Protein AF-A0A1R4HNH1-F1 (afdb_monomer)

Solvent-accessible surface area (backbone atoms only — not comparable to full-atom values): 7948 Å² total; per-residue (Å²): 116,66,64,50,39,28,50,35,49,39,46,35,37,73,75,45,16,52,73,57,39,84,71,42,51,78,46,56,45,72,58,49,26,49,52,48,34,53,47,50,57,49,47,45,58,50,44,20,50,48,48,36,52,50,37,55,67,35,97,70,41,48,57,54,68,70,56,24,40,50,46,39,60,55,32,51,47,43,47,44,60,31,34,62,41,47,78,47,77,38,65,69,60,35,52,54,43,43,52,52,19,46,55,51,20,54,50,46,47,53,53,45,50,65,73,60,37,82,50,94,76,88,55,70,65,59,50,51,41,50,50,53,55,49,50,54,51,52,52,53,50,51,54,51,50,55,56,51,71,76,90

Radius of gyration: 17.12 Å; Cα contacts (8 Å, |Δi|>4): 151; chains: 1; bounding box: 37×26×49 Å

InterPro domains:
  IPR006977 Yip1 domain [PF04893] (2-143)

Organism: NCBI:txid2742612

Sequence (151 aa):
MSLLPPLMLYYAGTHYGDTFMTGFAEREWRFITTILFLAELLTFFIMGWVIHAVVNGVDQLSISYKNAYLLATLAPLPLWISALALWVPSLFFNMIVVLAALGVSCSLIYQGLQALCTRNELDVATISATYTIMSAGILGWGVLLAVVWAY

Foldseek 3Di:
DLLQLLVLLLCLLCPCPCVLPNCSVVAPSVVLSVLSSVLLVVQLVVQLVLLQCLQVVPVQWHADSVLSSVLSVVLCVLQSVLSVQSVDSYPVSSVVSNVVSNVVSLVSLLVSRVVGTDGDDDDDSSVVSSVSSVVVVVVSVVVSVVVSVVD

Structure (mmCIF, N/CA/C/O backbone):
data_AF-A0A1R4HNH1-F1
#
_entry.id   AF-A0A1R4HNH1-F1
#
loop_
_atom_site.group_PDB
_atom_site.id
_atom_site.type_symbol
_atom_site.label_atom_id
_atom_site.label_alt_id
_atom_site.label_comp_id
_atom_site.label_asym_id
_atom_site.label_entity_id
_atom_site.label_seq_id
_atom_site.pdbx_PDB_ins_code
_atom_site.Cartn_x
_atom_site.Cartn_y
_atom_site.Cartn_z
_atom_site.occupancy
_atom_site.B_iso_or_equiv
_atom_site.auth_seq_id
_atom_site.auth_comp_id
_atom_site.auth_asym_id
_atom_site.auth_atom_id
_atom_site.pdbx_PDB_model_num
ATOM 1 N N . MET A 1 1 ? -9.540 4.155 -4.714 1.00 63.97 1 MET A N 1
ATOM 2 C CA . MET A 1 1 ? -8.172 4.627 -5.030 1.00 63.97 1 MET A CA 1
ATOM 3 C C . MET A 1 1 ? -7.168 3.478 -5.206 1.00 63.97 1 MET A C 1
ATOM 5 O O . MET A 1 1 ? -6.088 3.737 -5.707 1.00 63.97 1 MET A O 1
ATOM 9 N N . SER A 1 2 ? -7.532 2.220 -4.919 1.00 76.62 2 SER A N 1
ATOM 10 C CA . SER A 1 2 ? -6.656 1.038 -5.061 1.00 76.62 2 SER A CA 1
ATOM 11 C C . SER A 1 2 ? -6.147 0.729 -6.490 1.00 76.62 2 SER A C 1
ATOM 13 O O . SER A 1 2 ? -5.221 -0.042 -6.696 1.00 76.62 2 SER A O 1
ATOM 15 N N . LEU A 1 3 ? -6.701 1.355 -7.530 1.00 81.75 3 LEU A N 1
ATOM 16 C CA . LEU A 1 3 ? -6.150 1.200 -8.883 1.00 81.75 3 LEU A CA 1
ATOM 17 C C . LEU A 1 3 ? -4.858 2.014 -9.093 1.00 81.75 3 LEU A C 1
ATOM 19 O O . LEU A 1 3 ? -4.094 1.731 -10.011 1.00 81.75 3 LEU A O 1
ATOM 23 N N . LEU A 1 4 ? -4.621 3.044 -8.274 1.00 84.50 4 LEU A N 1
ATOM 24 C CA . LEU A 1 4 ? -3.551 4.013 -8.507 1.00 84.50 4 LEU A CA 1
ATOM 25 C C . LEU A 1 4 ? -2.153 3.373 -8.398 1.00 84.50 4 LEU A C 1
ATOM 27 O O . LEU A 1 4 ? -1.377 3.55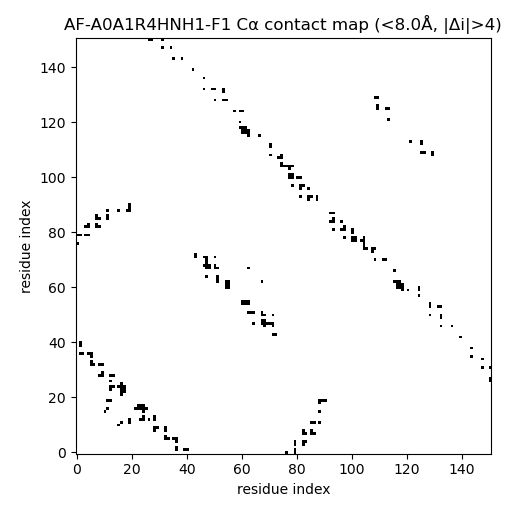0 -9.338 1.00 84.50 4 LEU A O 1
ATOM 31 N N . PRO A 1 5 ? -1.823 2.585 -7.356 1.00 83.19 5 PRO A N 1
ATOM 32 C CA . PRO A 1 5 ? -0.493 1.979 -7.251 1.00 83.19 5 PRO A CA 1
ATOM 33 C C . PRO A 1 5 ? -0.182 0.947 -8.343 1.00 83.19 5 PRO A C 1
ATOM 35 O O . PRO A 1 5 ? 0.884 1.064 -8.951 1.00 83.19 5 PRO A O 1
ATOM 38 N N . PRO A 1 6 ? -1.087 0.006 -8.690 1.00 85.06 6 PRO A N 1
ATOM 39 C CA . PRO A 1 6 ? -0.890 -0.887 -9.831 1.00 85.06 6 PRO A CA 1
ATOM 40 C C . PRO A 1 6 ? -0.637 -0.140 -11.141 1.00 85.06 6 PRO A C 1
ATOM 42 O O . PRO A 1 6 ? 0.220 -0.531 -11.928 1.00 85.06 6 PRO A O 1
ATOM 45 N N . LEU A 1 7 ? -1.360 0.957 -11.372 1.00 85.25 7 LEU A N 1
ATOM 46 C CA . LEU A 1 7 ? -1.268 1.715 -12.615 1.00 85.25 7 LEU A CA 1
ATOM 47 C C . LEU A 1 7 ? 0.032 2.526 -12.703 1.00 85.25 7 LEU A C 1
ATOM 49 O O . LEU A 1 7 ? 0.678 2.529 -13.749 1.00 85.25 7 LEU A O 1
ATOM 53 N N . MET A 1 8 ? 0.454 3.158 -11.603 1.00 85.44 8 MET A N 1
ATOM 54 C CA . MET A 1 8 ? 1.746 3.853 -11.531 1.00 85.44 8 MET A CA 1
ATOM 55 C C . MET A 1 8 ? 2.922 2.882 -11.661 1.00 85.44 8 MET A C 1
ATOM 57 O O . MET A 1 8 ? 3.907 3.199 -12.324 1.00 85.44 8 MET A O 1
ATOM 61 N N . LEU A 1 9 ? 2.811 1.681 -11.089 1.00 83.44 9 LEU A N 1
ATOM 62 C CA . LEU A 1 9 ? 3.840 0.654 -11.225 1.00 83.44 9 LEU A CA 1
ATOM 63 C C . LEU A 1 9 ? 3.913 0.105 -12.657 1.00 83.44 9 LEU A C 1
ATOM 65 O O . LEU A 1 9 ? 5.010 -0.053 -13.187 1.00 83.44 9 LEU A O 1
ATOM 69 N N . TYR A 1 10 ? 2.766 -0.114 -13.312 1.00 85.12 10 TYR A N 1
ATOM 70 C CA . TYR A 1 10 ? 2.716 -0.482 -14.731 1.00 85.12 10 TYR A CA 1
ATOM 71 C C . TYR A 1 10 ? 3.392 0.576 -15.612 1.00 85.12 10 TYR A C 1
ATOM 73 O O . TYR A 1 10 ? 4.183 0.251 -16.500 1.00 85.12 10 TYR A O 1
ATOM 81 N N . TYR A 1 11 ? 3.100 1.852 -15.346 1.00 84.44 11 TYR A N 1
ATOM 82 C CA . TYR A 1 11 ? 3.734 2.972 -16.031 1.00 84.44 11 TYR A CA 1
ATOM 83 C C . TYR A 1 11 ? 5.250 2.968 -15.803 1.00 84.44 11 TYR A C 1
ATOM 85 O O . TYR A 1 11 ? 6.003 2.963 -16.769 1.00 84.44 11 TYR A O 1
ATOM 93 N N . ALA A 1 12 ? 5.721 2.878 -14.558 1.00 82.62 12 ALA A N 1
ATOM 94 C CA . ALA A 1 12 ? 7.155 2.882 -14.275 1.00 82.62 12 ALA A CA 1
ATOM 95 C C . ALA A 1 12 ? 7.895 1.700 -14.930 1.00 82.62 12 ALA A C 1
ATOM 97 O O . ALA A 1 12 ? 8.964 1.885 -15.513 1.00 82.62 12 ALA A O 1
ATOM 98 N N . GLY A 1 13 ? 7.295 0.506 -14.896 1.00 78.31 13 GLY A N 1
ATOM 99 C CA . GLY A 1 13 ? 7.846 -0.702 -15.508 1.00 78.31 13 GLY A CA 1
ATOM 100 C C . GLY A 1 13 ? 7.969 -0.628 -17.031 1.00 78.31 13 GLY A C 1
ATOM 101 O O . GLY A 1 13 ? 8.979 -1.049 -17.587 1.00 78.31 13 GLY A O 1
ATOM 102 N N . THR A 1 14 ? 6.978 -0.042 -17.710 1.00 79.56 14 THR A N 1
ATOM 103 C CA . THR A 1 14 ? 6.958 0.059 -19.182 1.00 79.56 14 THR A CA 1
ATOM 104 C C . THR A 1 14 ? 7.702 1.277 -19.728 1.00 79.56 14 THR A C 1
ATOM 106 O O . THR A 1 14 ? 8.236 1.215 -20.833 1.00 79.56 14 THR A O 1
ATOM 109 N N . HIS A 1 15 ? 7.746 2.382 -18.978 1.00 80.44 15 HIS A N 1
ATOM 110 C CA . HIS A 1 15 ? 8.266 3.663 -19.461 1.00 80.44 15 HIS A CA 1
ATOM 111 C C . HIS A 1 15 ? 9.726 3.922 -19.070 1.00 80.44 15 HIS A C 1
ATOM 113 O O . HIS A 1 15 ? 10.449 4.562 -19.834 1.00 80.44 15 HIS A O 1
ATOM 119 N N . TYR A 1 16 ? 10.163 3.440 -17.900 1.00 77.75 16 TYR A N 1
ATOM 120 C CA . TYR A 1 16 ? 11.553 3.556 -17.445 1.00 77.75 16 TYR A CA 1
ATOM 121 C C . TYR A 1 16 ? 12.333 2.253 -17.655 1.00 77.75 16 TYR A C 1
ATOM 123 O O . TYR A 1 16 ? 13.514 2.306 -18.009 1.00 77.75 16 TYR A O 1
ATOM 131 N N . GLY A 1 17 ? 11.695 1.088 -17.491 1.00 75.19 17 GLY A N 1
ATOM 132 C CA . GLY A 1 17 ? 12.334 -0.212 -17.710 1.00 75.19 17 GLY A CA 1
ATOM 133 C C . GLY A 1 17 ? 13.675 -0.321 -16.973 1.00 75.19 17 GLY A C 1
ATOM 134 O O . GLY A 1 17 ? 13.760 -0.022 -15.781 1.00 75.19 17 GLY A O 1
ATOM 135 N N . ASP A 1 18 ? 14.744 -0.658 -17.697 1.00 75.50 18 ASP A N 1
ATOM 136 C CA . ASP A 1 18 ? 16.086 -0.843 -17.124 1.00 75.50 18 ASP A CA 1
ATOM 137 C C . ASP A 1 18 ? 16.740 0.430 -16.571 1.00 75.50 18 ASP A C 1
ATOM 139 O O . ASP A 1 18 ? 17.693 0.343 -15.796 1.00 75.50 18 ASP A O 1
ATOM 143 N N . THR A 1 19 ? 16.227 1.621 -16.907 1.00 75.25 19 THR A N 1
ATOM 144 C CA . THR A 1 19 ? 16.697 2.867 -16.272 1.00 75.25 19 THR A CA 1
ATOM 145 C C . THR A 1 19 ? 16.263 2.976 -14.811 1.00 75.25 19 THR A C 1
ATOM 147 O O . THR A 1 19 ? 16.868 3.730 -14.051 1.00 75.25 19 THR A O 1
ATOM 150 N N . PHE A 1 20 ? 15.246 2.209 -14.403 1.00 72.00 20 PHE A N 1
ATOM 151 C CA . PHE A 1 20 ? 14.763 2.157 -13.027 1.00 72.00 20 PHE A CA 1
ATOM 152 C C . PHE A 1 20 ? 15.556 1.143 -12.185 1.00 72.00 20 PHE A C 1
ATOM 154 O O . PHE A 1 20 ? 15.973 1.445 -11.067 1.00 72.00 20 PHE A O 1
ATOM 161 N N . MET A 1 21 ? 15.783 -0.056 -12.730 1.00 73.38 21 MET A N 1
ATOM 162 C CA . MET A 1 21 ? 16.626 -1.117 -12.170 1.00 73.38 21 MET A CA 1
ATOM 163 C C . MET A 1 21 ? 16.967 -2.109 -13.293 1.00 73.38 21 MET A C 1
ATOM 165 O O . MET A 1 21 ? 16.120 -2.391 -14.133 1.00 73.38 21 MET A O 1
ATOM 169 N N . THR A 1 22 ? 18.172 -2.676 -13.315 1.00 74.81 22 THR A N 1
ATOM 170 C CA . THR A 1 22 ? 18.530 -3.725 -14.286 1.00 74.81 22 THR A CA 1
ATOM 171 C C . THR A 1 22 ? 17.565 -4.918 -14.207 1.00 74.81 22 THR A C 1
ATOM 173 O O . THR A 1 22 ? 17.352 -5.456 -13.121 1.00 74.81 22 THR A O 1
ATOM 176 N N . GLY A 1 23 ? 17.001 -5.346 -15.343 1.00 72.81 23 GLY A N 1
ATOM 177 C CA . GLY A 1 23 ? 16.066 -6.479 -15.421 1.00 72.81 23 GLY A CA 1
ATOM 178 C C . GLY A 1 23 ? 14.621 -6.113 -15.065 1.00 72.81 23 GLY A C 1
ATOM 179 O O . GLY A 1 23 ? 13.755 -6.982 -14.973 1.00 72.81 23 GLY A O 1
ATOM 180 N N . PHE A 1 24 ? 14.337 -4.825 -14.856 1.00 74.38 24 PHE A N 1
ATOM 181 C CA . PHE A 1 24 ? 12.993 -4.335 -14.557 1.00 74.38 24 PHE A CA 1
ATOM 182 C C . PHE A 1 24 ? 12.121 -4.292 -15.819 1.00 74.38 24 PHE A C 1
ATOM 184 O O . PHE A 1 24 ? 10.912 -4.471 -15.721 1.00 74.38 24 PHE A O 1
ATOM 191 N N . ALA A 1 25 ? 12.711 -4.123 -17.009 1.00 73.62 25 ALA A N 1
ATOM 192 C CA . ALA A 1 25 ? 11.974 -4.146 -18.276 1.00 73.62 25 ALA A CA 1
ATOM 193 C C . ALA A 1 25 ? 11.469 -5.548 -18.672 1.00 73.62 25 ALA A C 1
ATOM 195 O O . ALA A 1 25 ? 10.469 -5.660 -19.376 1.00 73.62 25 ALA A O 1
ATOM 196 N N . GLU A 1 26 ? 12.140 -6.609 -18.215 1.00 74.81 26 GLU A N 1
ATOM 197 C CA . GLU A 1 26 ? 11.867 -8.001 -18.615 1.00 74.81 26 GLU A CA 1
ATOM 198 C C . GLU A 1 26 ? 10.721 -8.660 -17.823 1.00 74.81 26 GLU A C 1
ATOM 200 O O . GLU A 1 26 ? 10.280 -9.757 -18.158 1.00 74.81 26 GLU A O 1
ATOM 205 N N . ARG A 1 27 ? 10.220 -7.996 -16.773 1.00 77.12 27 ARG A N 1
ATOM 206 C CA . ARG A 1 27 ? 9.138 -8.497 -15.911 1.00 77.12 27 ARG A CA 1
ATOM 207 C C . ARG A 1 27 ? 7.779 -8.421 -16.613 1.00 77.12 27 ARG A C 1
ATOM 209 O O . ARG A 1 27 ? 7.457 -7.430 -17.273 1.00 77.12 27 ARG A O 1
ATOM 216 N N . GLU A 1 28 ? 6.908 -9.403 -16.374 1.00 82.50 28 GLU A N 1
ATOM 217 C CA . GLU A 1 28 ? 5.522 -9.372 -16.864 1.00 82.50 28 GLU A CA 1
ATOM 218 C C . GLU A 1 28 ? 4.642 -8.414 -16.036 1.00 82.50 28 GLU A C 1
ATOM 220 O O . GLU A 1 28 ? 3.770 -8.813 -15.256 1.00 82.50 28 GLU A O 1
ATOM 225 N N . TRP A 1 29 ? 4.838 -7.106 -16.234 1.00 81.44 29 TRP A N 1
ATOM 226 C CA . TRP A 1 29 ? 4.165 -6.035 -15.486 1.00 81.44 29 TRP A CA 1
ATOM 227 C C . TRP A 1 29 ? 2.645 -6.142 -15.469 1.00 81.44 29 TRP A C 1
ATOM 229 O O . TRP A 1 29 ? 2.008 -5.750 -14.493 1.00 81.44 29 TRP A O 1
ATOM 239 N N . ARG A 1 30 ? 2.040 -6.709 -16.514 1.00 81.94 30 ARG A N 1
ATOM 240 C CA . ARG A 1 30 ? 0.595 -6.942 -16.575 1.00 81.94 30 ARG A CA 1
ATOM 241 C C . ARG A 1 30 ? 0.121 -7.951 -15.521 1.00 81.94 30 ARG A C 1
ATOM 243 O O . ARG A 1 30 ? -0.916 -7.717 -14.902 1.00 81.94 30 ARG A O 1
ATOM 250 N N . PHE A 1 31 ? 0.866 -9.030 -15.277 1.00 83.38 31 PHE A N 1
ATOM 251 C CA . PHE A 1 31 ? 0.538 -9.991 -14.218 1.00 83.38 31 PHE A CA 1
ATOM 252 C C . PHE A 1 31 ? 0.804 -9.403 -12.835 1.00 83.38 31 PHE A C 1
ATOM 254 O O . PH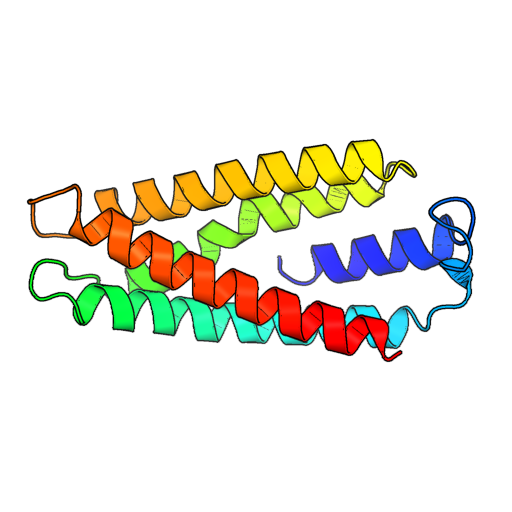E A 1 31 ? -0.080 -9.443 -11.981 1.00 83.38 31 PHE A O 1
ATOM 261 N N . ILE A 1 32 ? 1.966 -8.776 -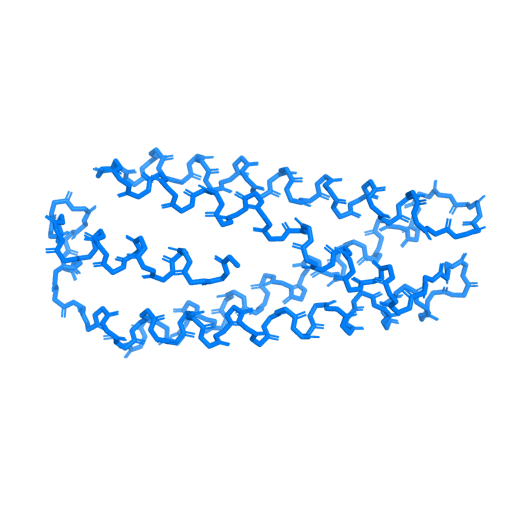12.642 1.00 83.75 32 ILE A N 1
ATOM 262 C CA . ILE A 1 32 ? 2.365 -8.171 -11.362 1.00 83.75 32 ILE A CA 1
ATOM 263 C C . ILE A 1 32 ? 1.336 -7.134 -10.897 1.00 83.75 32 ILE A C 1
ATOM 265 O O . ILE A 1 32 ? 0.875 -7.163 -9.758 1.00 83.75 32 ILE A O 1
ATOM 269 N N . THR A 1 33 ? 0.928 -6.235 -11.790 1.00 86.31 33 THR A N 1
ATOM 270 C CA . THR A 1 33 ? -0.010 -5.148 -11.465 1.00 86.31 33 THR A CA 1
ATOM 271 C C . THR A 1 33 ? -1.432 -5.661 -11.255 1.00 86.31 33 THR A C 1
ATOM 273 O O . THR A 1 33 ? -2.136 -5.165 -10.378 1.00 86.31 33 THR A O 1
ATOM 276 N N . THR A 1 34 ? -1.834 -6.718 -11.966 1.00 85.69 34 THR A N 1
ATOM 277 C CA . THR A 1 34 ? -3.107 -7.407 -11.711 1.00 85.69 34 THR A CA 1
ATOM 278 C C . THR A 1 34 ? -3.112 -8.053 -10.324 1.00 85.69 34 THR A C 1
ATOM 280 O O . THR A 1 34 ? -4.053 -7.848 -9.562 1.00 85.69 34 THR A O 1
ATOM 283 N N . ILE A 1 35 ? -2.050 -8.779 -9.957 1.00 86.31 35 ILE A N 1
ATOM 284 C CA . ILE A 1 35 ? -1.915 -9.399 -8.630 1.00 86.31 35 ILE A CA 1
ATOM 285 C C . ILE A 1 35 ? -1.931 -8.331 -7.536 1.00 86.31 35 ILE A C 1
ATOM 287 O O . ILE A 1 35 ? -2.667 -8.480 -6.564 1.00 86.31 35 ILE A O 1
ATOM 291 N N . LEU A 1 36 ? -1.187 -7.234 -7.709 1.00 84.69 36 LEU A N 1
ATOM 292 C CA . LEU A 1 36 ? -1.194 -6.107 -6.774 1.00 84.69 36 LEU A CA 1
ATOM 293 C C . LEU A 1 36 ? -2.586 -5.501 -6.615 1.00 84.69 36 LEU A C 1
ATOM 295 O O . LEU A 1 36 ? -3.017 -5.274 -5.491 1.00 84.69 36 LEU A O 1
ATOM 299 N N . PHE A 1 37 ? -3.319 -5.294 -7.708 1.00 86.88 37 PHE A N 1
ATOM 300 C CA . PHE A 1 37 ? -4.682 -4.775 -7.640 1.00 86.88 37 PHE A CA 1
ATOM 301 C C . PHE A 1 37 ? -5.622 -5.710 -6.866 1.00 86.88 37 PHE A C 1
ATOM 303 O O . PHE A 1 37 ? -6.340 -5.262 -5.971 1.00 86.88 37 PHE A O 1
ATOM 310 N N . LEU A 1 38 ? -5.604 -7.015 -7.166 1.00 88.06 38 LEU A N 1
ATOM 311 C CA . LEU A 1 38 ? -6.409 -7.990 -6.422 1.00 88.06 38 LEU A CA 1
ATOM 312 C C . LEU A 1 38 ? -6.007 -8.044 -4.947 1.00 88.06 38 LEU A C 1
ATOM 314 O O . LEU A 1 38 ? -6.874 -8.130 -4.077 1.00 88.06 38 LEU A O 1
ATOM 318 N N . ALA A 1 39 ? -4.708 -7.990 -4.666 1.00 85.31 39 ALA A N 1
ATOM 319 C CA . ALA A 1 39 ? -4.197 -8.011 -3.312 1.00 85.31 39 ALA A CA 1
ATOM 320 C C . ALA A 1 39 ? -4.633 -6.768 -2.533 1.00 85.31 39 ALA A C 1
ATOM 322 O O . ALA A 1 39 ? -5.109 -6.914 -1.417 1.00 85.31 39 ALA A O 1
ATOM 323 N N . GLU A 1 40 ? -4.583 -5.569 -3.116 1.00 84.12 40 GLU A N 1
ATOM 324 C CA . GLU A 1 40 ? -5.065 -4.361 -2.444 1.00 84.12 40 GLU A CA 1
ATOM 325 C C . GLU A 1 40 ? -6.569 -4.404 -2.136 1.00 84.12 40 GLU A C 1
ATOM 327 O O . GLU A 1 40 ? -6.987 -4.001 -1.045 1.00 84.12 40 GLU A O 1
ATOM 332 N N . LEU A 1 41 ? -7.383 -4.936 -3.057 1.00 86.06 41 LEU A N 1
ATOM 333 C CA . LEU A 1 41 ? -8.807 -5.167 -2.802 1.00 86.06 41 LEU A CA 1
ATOM 334 C C . LEU A 1 41 ? -9.001 -6.140 -1.637 1.00 86.06 41 LEU A C 1
ATOM 336 O O . LEU A 1 41 ? -9.777 -5.866 -0.722 1.00 86.06 41 LEU A O 1
ATOM 340 N N . LEU A 1 42 ? -8.277 -7.260 -1.647 1.00 86.25 42 LEU A N 1
ATOM 341 C CA . LEU A 1 42 ? -8.362 -8.273 -0.603 1.00 86.25 42 LEU A CA 1
ATOM 342 C C . LEU A 1 42 ? -7.903 -7.720 0.755 1.00 86.25 42 LEU A C 1
ATOM 344 O O . LEU A 1 42 ? -8.586 -7.910 1.761 1.00 86.25 42 LEU A O 1
ATOM 348 N N . THR A 1 43 ? -6.791 -6.983 0.785 1.00 81.75 43 THR A N 1
ATOM 349 C CA . THR A 1 43 ? -6.250 -6.342 1.987 1.00 81.75 43 THR A CA 1
ATOM 350 C C . THR A 1 43 ? -7.252 -5.368 2.585 1.00 81.75 43 THR A C 1
ATOM 352 O O . THR A 1 43 ? -7.403 -5.356 3.800 1.00 81.75 43 THR A O 1
ATOM 355 N N . PHE A 1 44 ? -7.996 -4.606 1.781 1.00 83.38 44 PHE A N 1
ATOM 356 C CA . PHE A 1 44 ? -9.043 -3.731 2.308 1.00 83.38 44 PHE A CA 1
ATOM 357 C C . PHE A 1 44 ? -10.106 -4.504 3.113 1.00 83.38 44 PHE A C 1
ATOM 359 O O . PHE A 1 44 ? -10.427 -4.125 4.243 1.00 83.38 44 PHE A O 1
ATOM 366 N N . PHE A 1 45 ? -10.615 -5.615 2.568 1.00 81.62 45 PHE A N 1
ATOM 367 C CA . PHE A 1 45 ? -11.607 -6.445 3.259 1.00 81.62 45 PHE A CA 1
ATOM 368 C C . PHE A 1 45 ? -11.036 -7.099 4.517 1.00 81.62 45 PHE A C 1
ATOM 370 O O . PHE A 1 45 ? -11.676 -7.062 5.570 1.00 81.62 45 PHE A O 1
ATOM 377 N N . ILE A 1 46 ? -9.826 -7.658 4.415 1.00 82.62 46 ILE A N 1
ATOM 378 C CA . ILE A 1 46 ? -9.149 -8.313 5.536 1.00 82.62 46 ILE A CA 1
ATOM 379 C C . ILE A 1 46 ? -8.867 -7.299 6.644 1.00 82.62 46 ILE A C 1
ATOM 381 O O . ILE A 1 46 ? -9.180 -7.570 7.795 1.00 82.62 46 ILE A O 1
ATOM 385 N N . MET A 1 47 ? -8.340 -6.116 6.325 1.00 82.19 47 MET A N 1
ATOM 386 C CA . MET A 1 47 ? -7.964 -5.112 7.325 1.00 82.19 47 MET A CA 1
ATOM 387 C C . MET A 1 47 ? -9.174 -4.549 8.068 1.00 82.19 47 MET A C 1
ATOM 389 O O . MET A 1 47 ? -9.105 -4.395 9.283 1.00 82.19 47 MET A O 1
ATOM 393 N N . GLY A 1 48 ? -10.300 -4.302 7.389 1.00 81.81 48 GLY A N 1
ATOM 394 C CA . GLY A 1 48 ? -11.539 -3.892 8.063 1.00 81.81 48 GLY A CA 1
ATOM 395 C C . GLY A 1 48 ? -12.014 -4.929 9.085 1.00 81.81 48 GLY A C 1
ATOM 396 O O . GLY A 1 48 ? -12.383 -4.576 10.209 1.00 81.81 48 GLY A O 1
ATOM 397 N N . TRP A 1 49 ? -11.932 -6.213 8.725 1.00 82.19 49 TRP A N 1
ATOM 398 C CA . TRP A 1 49 ? -12.260 -7.314 9.627 1.00 82.19 49 TRP A CA 1
ATOM 399 C C . TRP A 1 49 ? -11.243 -7.471 10.764 1.00 82.19 49 TRP A C 1
ATOM 401 O O . TRP A 1 49 ? -11.648 -7.563 11.920 1.00 82.19 49 TRP A O 1
ATOM 411 N N . VAL A 1 50 ? -9.939 -7.438 10.468 1.00 80.44 50 VAL A N 1
ATOM 412 C CA . VAL A 1 50 ? -8.857 -7.548 11.461 1.00 80.44 50 VAL A CA 1
ATOM 413 C C . VAL A 1 50 ? -8.945 -6.415 12.478 1.00 80.44 50 VAL A C 1
ATOM 415 O O . VAL A 1 50 ? -8.893 -6.688 13.670 1.00 80.44 50 VAL A O 1
ATOM 418 N N . ILE A 1 51 ? -9.148 -5.164 12.049 1.00 80.56 51 ILE A N 1
ATOM 419 C CA . ILE A 1 51 ? -9.309 -4.024 12.966 1.00 80.56 51 ILE A CA 1
ATOM 420 C C . ILE A 1 51 ? -10.495 -4.265 13.901 1.00 80.56 51 ILE A C 1
ATOM 422 O O . ILE A 1 51 ? -10.361 -4.124 15.112 1.00 80.56 51 ILE A O 1
ATOM 426 N N . HIS A 1 52 ? -11.646 -4.672 13.365 1.00 82.31 52 HIS A N 1
ATOM 427 C CA . HIS A 1 52 ? -12.820 -4.948 14.188 1.00 82.31 52 HIS A CA 1
ATOM 428 C C . HIS A 1 52 ? -12.590 -6.114 15.165 1.00 82.31 52 HIS A C 1
ATOM 430 O O . HIS A 1 52 ? -12.954 -6.013 16.335 1.00 82.31 52 HIS A O 1
ATOM 436 N N . ALA A 1 53 ? -11.994 -7.214 14.696 1.00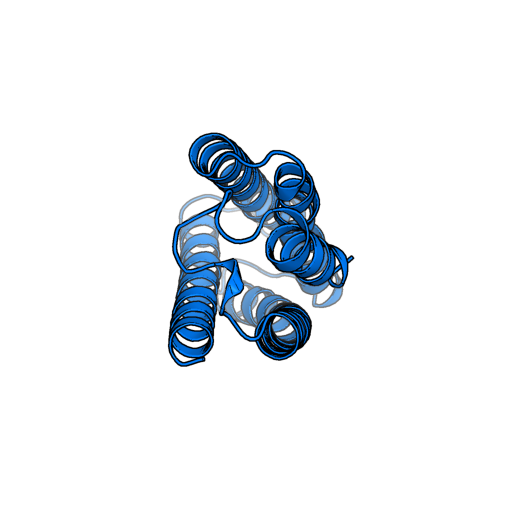 79.00 53 ALA A N 1
ATOM 437 C CA . ALA A 1 53 ? -11.741 -8.416 15.486 1.00 79.00 53 ALA A CA 1
ATOM 438 C C . ALA A 1 53 ? -10.698 -8.182 16.587 1.00 79.00 53 ALA A C 1
ATOM 440 O O . ALA A 1 53 ? -10.899 -8.612 17.717 1.00 79.00 53 ALA A O 1
ATOM 441 N N . VAL A 1 54 ? -9.612 -7.471 16.276 1.00 77.12 54 VAL A N 1
ATOM 442 C CA . VAL A 1 54 ? -8.555 -7.140 17.238 1.00 77.12 54 VAL A CA 1
ATOM 443 C C . VAL A 1 54 ? -9.079 -6.162 18.282 1.00 77.12 54 VAL A C 1
ATOM 445 O O . VAL A 1 54 ? -8.873 -6.384 19.468 1.00 77.12 54 VAL A O 1
ATOM 448 N N . VAL A 1 55 ? -9.795 -5.111 17.874 1.00 73.50 55 VAL A N 1
ATOM 449 C CA . VAL A 1 55 ? -10.272 -4.088 18.814 1.00 73.50 55 VAL A CA 1
ATOM 450 C C . VAL A 1 55 ? -11.376 -4.625 19.725 1.00 73.50 55 VAL A C 1
ATOM 452 O O . VAL A 1 55 ? -11.295 -4.421 20.927 1.00 73.50 55 VAL A O 1
ATOM 455 N N . ASN A 1 56 ? -12.367 -5.353 19.195 1.00 74.94 56 ASN A N 1
ATOM 456 C CA . ASN A 1 56 ? -13.441 -5.930 20.020 1.00 74.94 56 ASN A CA 1
ATOM 457 C C . ASN A 1 56 ? -13.046 -7.237 20.728 1.00 74.94 56 ASN A C 1
ATOM 459 O O . ASN A 1 56 ? -13.797 -7.720 21.570 1.00 74.94 56 ASN A O 1
ATOM 463 N N . GLY A 1 57 ? -11.899 -7.828 20.385 1.00 68.06 57 GLY A N 1
ATOM 464 C CA . GLY A 1 57 ? -11.301 -8.936 21.133 1.00 68.06 57 GLY A CA 1
ATOM 465 C C . GLY A 1 57 ? -10.546 -8.479 22.385 1.00 68.06 57 GLY A C 1
ATOM 466 O O . GLY A 1 57 ? -10.187 -9.309 23.216 1.00 68.06 57 GLY A O 1
ATOM 467 N N . VAL A 1 58 ? -10.307 -7.173 22.533 1.00 68.69 58 VAL A N 1
ATOM 468 C CA . VAL A 1 58 ? -9.723 -6.576 23.732 1.00 68.69 58 VAL A CA 1
ATOM 469 C C . VAL A 1 58 ? -10.864 -6.039 24.591 1.00 68.69 58 VAL A C 1
ATOM 471 O O . VAL A 1 58 ? -11.472 -5.038 24.235 1.00 68.69 58 VAL A O 1
ATOM 474 N N . ASP A 1 59 ? -11.128 -6.660 25.746 1.00 60.12 59 ASP A N 1
ATOM 475 C CA . ASP A 1 59 ? -12.263 -6.343 26.645 1.00 60.12 59 ASP A CA 1
ATOM 476 C C . ASP A 1 59 ? -12.397 -4.853 27.042 1.00 60.12 59 ASP A C 1
ATOM 478 O O . ASP A 1 59 ? -13.438 -4.409 27.533 1.00 60.12 59 ASP A O 1
ATOM 482 N N . GLN A 1 60 ? -11.335 -4.065 26.855 1.00 61.84 60 GLN A N 1
ATOM 483 C CA . GLN A 1 60 ? -11.259 -2.649 27.213 1.00 61.84 60 GLN A CA 1
ATOM 484 C C . GLN A 1 60 ? -11.599 -1.694 26.060 1.00 61.84 60 GLN A C 1
ATOM 486 O O . GLN A 1 60 ? -11.905 -0.530 26.325 1.00 61.84 60 GLN A O 1
ATOM 491 N N . LEU A 1 61 ? -11.569 -2.149 24.802 1.00 65.75 61 LEU A N 1
ATOM 492 C CA . LEU A 1 61 ? -11.860 -1.322 23.633 1.00 65.75 61 LEU A CA 1
ATOM 493 C C . LEU A 1 61 ? -13.107 -1.837 22.911 1.00 65.75 61 LEU A C 1
ATOM 495 O O . LEU A 1 61 ? -13.366 -3.031 22.821 1.00 65.75 61 LEU A O 1
ATOM 499 N N . SER A 1 62 ? -13.886 -0.911 22.359 1.00 72.62 62 SER A N 1
ATOM 500 C CA . SER A 1 62 ? -14.955 -1.265 21.436 1.00 72.62 62 SER A CA 1
ATOM 501 C C . SER A 1 62 ? -15.015 -0.283 20.279 1.00 72.62 62 SER A C 1
ATOM 503 O O . SER A 1 62 ? -14.903 0.935 20.455 1.00 72.62 62 SER A O 1
ATOM 505 N N . ILE A 1 63 ? -15.177 -0.832 19.076 1.00 77.38 63 ILE A N 1
ATOM 506 C CA . ILE A 1 63 ? -15.308 -0.068 17.838 1.00 77.38 63 ILE A CA 1
ATOM 507 C C . ILE A 1 63 ? -16.477 -0.611 17.022 1.00 77.38 63 ILE A C 1
ATOM 509 O O . ILE A 1 63 ? -16.660 -1.819 16.869 1.00 77.38 63 ILE A O 1
ATOM 513 N N . SER A 1 64 ? -17.281 0.296 16.471 1.00 81.94 64 SER A N 1
ATOM 514 C CA . SER A 1 64 ? -18.338 -0.072 15.529 1.00 81.94 64 SER A CA 1
ATOM 515 C C . SER A 1 64 ? -17.733 -0.589 14.219 1.00 81.94 64 SER A C 1
ATOM 517 O O . SER A 1 64 ? -16.754 -0.022 13.731 1.00 81.94 64 SER A O 1
ATOM 519 N N . TYR A 1 65 ? -18.358 -1.588 13.586 1.00 80.06 65 TYR A N 1
ATOM 520 C CA . TYR A 1 65 ? -17.994 -2.066 12.242 1.00 80.06 65 TYR A CA 1
ATOM 521 C C . TYR A 1 65 ? -17.805 -0.923 11.237 1.00 80.06 65 TYR A C 1
ATOM 523 O O . TYR A 1 65 ? -16.830 -0.911 10.488 1.00 80.06 65 TYR A O 1
ATOM 531 N N . LYS A 1 66 ? -18.691 0.082 11.257 1.00 84.38 66 LYS A N 1
ATOM 532 C CA . LYS A 1 66 ? -18.590 1.240 10.357 1.00 84.38 66 LYS A CA 1
ATOM 533 C C . LYS A 1 66 ? -17.283 2.010 10.571 1.00 84.38 66 LYS A C 1
ATOM 535 O O . LYS A 1 66 ? -16.637 2.393 9.604 1.00 84.38 66 LYS A O 1
ATOM 540 N N . ASN A 1 67 ? -16.877 2.193 11.824 1.00 82.50 67 ASN A N 1
ATOM 541 C CA . ASN A 1 67 ? -15.666 2.926 12.189 1.00 82.50 67 ASN A CA 1
ATOM 542 C C . ASN A 1 67 ? -14.396 2.115 11.890 1.00 82.50 67 ASN A C 1
ATOM 544 O O . ASN A 1 67 ? -13.416 2.686 11.421 1.00 82.50 67 ASN A O 1
ATOM 548 N N . ALA A 1 68 ? -14.430 0.792 12.079 1.00 82.69 68 ALA A N 1
ATOM 549 C CA . ALA A 1 68 ? -13.328 -0.097 11.705 1.00 82.69 68 ALA A CA 1
ATOM 550 C C . ALA A 1 68 ? -13.060 -0.068 10.191 1.00 82.69 68 ALA A C 1
ATOM 552 O O . ALA A 1 68 ? -11.916 0.082 9.762 1.00 82.69 68 ALA A O 1
ATOM 553 N N . TYR A 1 69 ? -14.117 -0.122 9.374 1.00 83.12 69 TYR A N 1
ATOM 554 C CA . TYR A 1 69 ? -13.988 0.005 7.922 1.00 83.12 69 TYR A CA 1
ATOM 555 C C . TYR A 1 69 ? -13.601 1.422 7.485 1.00 83.12 69 TYR A C 1
ATOM 557 O O . TYR A 1 69 ? -12.819 1.559 6.549 1.00 83.12 69 TYR A O 1
ATOM 565 N N . LEU A 1 70 ? -14.068 2.474 8.169 1.00 85.62 70 LEU A N 1
ATOM 566 C CA . LEU A 1 70 ? -13.576 3.834 7.920 1.00 85.62 70 LEU A CA 1
ATOM 567 C C . LEU A 1 70 ? -12.067 3.926 8.163 1.00 85.62 70 LEU A C 1
ATOM 569 O O . LEU A 1 70 ? -11.340 4.434 7.311 1.00 85.62 70 LEU A O 1
ATOM 573 N N . LEU A 1 71 ? -11.567 3.367 9.263 1.00 84.25 71 LEU A N 1
ATOM 574 C CA . LEU A 1 71 ? -10.134 3.355 9.532 1.00 84.25 71 LEU A CA 1
ATOM 575 C C . LEU A 1 71 ? -9.356 2.555 8.476 1.00 84.25 71 LEU A C 1
ATOM 577 O O . LEU A 1 71 ? -8.343 3.036 7.971 1.00 84.25 71 LEU A O 1
ATOM 581 N N . ALA A 1 72 ? -9.877 1.393 8.071 1.00 84.94 72 ALA A N 1
ATOM 582 C CA . ALA A 1 72 ? -9.317 0.592 6.983 1.00 84.94 72 ALA A CA 1
ATOM 583 C C . ALA A 1 72 ? -9.315 1.328 5.631 1.00 84.94 72 ALA A C 1
ATOM 585 O O . ALA A 1 72 ? -8.431 1.083 4.816 1.00 84.94 72 ALA A O 1
ATOM 586 N N . THR A 1 73 ? -10.271 2.236 5.377 1.00 84.75 73 THR A N 1
ATOM 587 C CA . THR A 1 73 ? -10.257 3.076 4.164 1.00 84.75 73 THR A CA 1
ATOM 588 C C . THR A 1 73 ? -9.229 4.202 4.226 1.00 84.75 73 THR A C 1
ATOM 590 O O . THR A 1 73 ? -8.655 4.543 3.195 1.00 84.75 73 THR A O 1
ATOM 593 N N . LEU A 1 74 ? -9.000 4.788 5.406 1.00 84.56 74 LEU A N 1
ATOM 594 C CA . LEU A 1 74 ? -8.120 5.948 5.579 1.00 84.56 74 LEU A CA 1
ATOM 595 C C . LEU A 1 74 ? -6.644 5.555 5.676 1.00 84.56 74 LEU A C 1
ATOM 597 O O . LEU A 1 74 ? -5.789 6.246 5.128 1.00 84.56 74 LEU A O 1
ATOM 601 N N . ALA A 1 75 ? -6.353 4.434 6.337 1.00 84.19 75 ALA A N 1
ATOM 602 C CA . ALA A 1 75 ? -5.000 3.933 6.543 1.00 84.19 75 ALA A CA 1
ATOM 603 C C . ALA A 1 75 ? -4.164 3.811 5.250 1.00 84.19 75 ALA A C 1
ATOM 605 O O . ALA A 1 75 ? -3.031 4.289 5.250 1.00 84.19 75 ALA A O 1
ATOM 606 N N . PRO A 1 76 ? -4.660 3.240 4.135 1.00 82.88 76 PRO A N 1
ATOM 607 C CA . PRO A 1 76 ? -3.869 3.097 2.913 1.00 82.88 76 PRO A CA 1
ATOM 608 C C . PRO A 1 76 ? -3.779 4.377 2.066 1.00 82.88 76 PRO A C 1
ATOM 610 O O . PRO A 1 76 ? -2.979 4.409 1.134 1.00 82.88 76 PRO A O 1
ATOM 613 N N . LEU A 1 77 ? -4.532 5.448 2.364 1.00 86.44 77 LEU A N 1
ATOM 614 C CA . LEU A 1 77 ? -4.520 6.674 1.546 1.00 86.44 77 LEU A CA 1
ATOM 615 C C . LEU A 1 77 ? -3.120 7.295 1.385 1.00 86.44 77 LEU A C 1
ATOM 617 O O . LEU A 1 77 ? -2.757 7.595 0.246 1.00 86.44 77 LEU A O 1
ATOM 621 N N . PRO A 1 78 ? -2.306 7.473 2.450 1.00 85.62 78 PRO A N 1
ATOM 622 C CA . PRO A 1 78 ? -0.961 8.024 2.299 1.00 85.62 78 PRO A CA 1
ATOM 623 C C . PRO A 1 78 ? -0.072 7.143 1.416 1.00 85.62 78 PRO A C 1
ATOM 625 O O . PRO A 1 78 ? 0.687 7.654 0.596 1.00 85.62 78 PRO A O 1
ATOM 628 N N . LEU A 1 79 ? -0.203 5.817 1.542 1.00 85.38 79 LEU A N 1
ATOM 629 C CA . LEU A 1 79 ? 0.547 4.845 0.746 1.00 85.38 79 LEU A CA 1
ATOM 630 C C . LEU A 1 79 ? 0.126 4.884 -0.725 1.00 85.38 79 LEU A C 1
ATOM 632 O O . LEU A 1 79 ? 0.981 4.881 -1.605 1.00 85.38 79 LEU A O 1
ATOM 636 N N . TRP A 1 80 ? -1.167 5.008 -1.017 1.00 87.88 80 TRP A N 1
ATOM 637 C CA . TRP A 1 80 ? -1.629 5.187 -2.391 1.00 87.88 80 TRP A CA 1
ATOM 638 C C . TRP A 1 80 ? -1.097 6.480 -3.006 1.00 87.88 80 TRP A C 1
ATOM 640 O O . TRP A 1 80 ? -0.630 6.466 -4.138 1.00 87.88 80 TRP A O 1
ATOM 650 N N . ILE A 1 81 ? -1.087 7.584 -2.255 1.00 87.25 81 ILE A N 1
ATOM 651 C CA . ILE A 1 81 ? -0.511 8.853 -2.725 1.00 87.25 81 ILE A CA 1
ATOM 652 C C . ILE A 1 81 ? 0.995 8.707 -2.988 1.00 87.25 81 ILE A C 1
ATOM 654 O O . ILE A 1 81 ? 1.500 9.268 -3.958 1.00 87.25 81 ILE A O 1
ATOM 658 N N . SER A 1 82 ? 1.707 7.910 -2.184 1.00 86.62 82 SER A N 1
ATOM 659 C CA . SER A 1 82 ? 3.142 7.660 -2.368 1.00 86.62 82 SER A CA 1
ATOM 660 C C . SER A 1 82 ? 3.481 7.022 -3.717 1.00 86.62 82 SER A C 1
ATOM 662 O O . SER A 1 82 ? 4.561 7.273 -4.243 1.00 86.62 82 SER A O 1
ATOM 664 N N . ALA A 1 83 ? 2.550 6.286 -4.335 1.00 85.19 83 ALA A N 1
ATOM 665 C CA . ALA A 1 83 ? 2.766 5.693 -5.651 1.00 85.19 83 ALA A CA 1
ATOM 666 C C . ALA A 1 83 ? 2.951 6.743 -6.764 1.00 85.19 83 ALA A C 1
ATOM 668 O O . ALA A 1 83 ? 3.518 6.423 -7.802 1.00 85.19 83 ALA A O 1
ATOM 669 N N . LEU A 1 84 ? 2.560 8.008 -6.551 1.00 86.75 84 LEU A N 1
ATOM 670 C CA . LEU A 1 84 ? 2.886 9.106 -7.473 1.00 86.75 84 LEU A CA 1
ATOM 671 C C . LEU A 1 84 ? 4.396 9.393 -7.542 1.00 86.75 84 LEU A C 1
ATOM 673 O O . LEU A 1 84 ? 4.865 9.951 -8.532 1.00 86.75 84 LEU A O 1
ATOM 677 N N . ALA A 1 85 ? 5.174 8.993 -6.530 1.00 86.94 85 ALA A N 1
ATOM 678 C CA . ALA A 1 85 ? 6.630 9.132 -6.541 1.00 86.94 85 ALA A CA 1
ATOM 679 C C . ALA A 1 85 ? 7.304 8.292 -7.637 1.00 86.94 85 ALA A C 1
ATOM 681 O O . ALA A 1 85 ? 8.408 8.639 -8.061 1.00 86.94 85 ALA A O 1
ATOM 682 N N . LEU A 1 86 ? 6.621 7.256 -8.151 1.00 82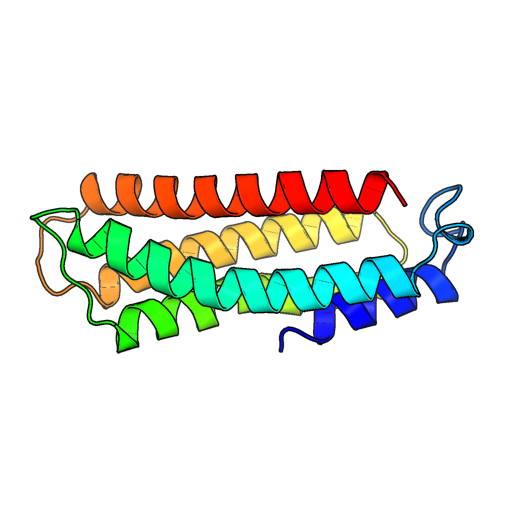.19 86 LEU A N 1
ATOM 683 C CA . LEU A 1 86 ? 7.095 6.415 -9.258 1.00 82.19 86 LEU A CA 1
ATOM 684 C C . LEU A 1 86 ? 7.242 7.190 -10.573 1.00 82.19 86 LEU A C 1
ATOM 686 O O . LEU A 1 86 ? 7.879 6.700 -11.502 1.00 82.19 86 LEU A O 1
ATOM 690 N N . TRP A 1 87 ? 6.712 8.415 -10.649 1.00 83.38 87 TRP A N 1
ATOM 691 C CA . TRP A 1 87 ? 7.005 9.342 -11.742 1.00 83.38 87 TRP A CA 1
ATOM 692 C C . TRP A 1 87 ? 8.492 9.730 -11.784 1.00 83.38 87 TRP A C 1
ATOM 694 O O . TRP A 1 87 ? 9.032 10.066 -12.832 1.00 83.38 87 TRP A O 1
ATOM 704 N N . VAL A 1 88 ? 9.191 9.692 -10.650 1.00 83.31 88 VAL A N 1
ATOM 705 C CA . VAL A 1 88 ? 10.627 9.969 -10.597 1.00 83.31 88 VAL A CA 1
ATOM 706 C C . VAL A 1 88 ? 11.385 8.639 -10.694 1.00 83.31 88 VAL A C 1
ATOM 708 O O . VAL A 1 88 ? 11.224 7.802 -9.802 1.00 83.31 88 VAL A O 1
ATOM 711 N N . PRO A 1 89 ? 12.253 8.430 -11.706 1.00 82.44 89 PRO A N 1
ATOM 712 C CA . PRO A 1 89 ? 13.037 7.204 -11.872 1.00 82.44 89 PRO A CA 1
ATOM 713 C C . PRO A 1 89 ? 14.227 7.141 -10.900 1.00 82.44 89 PRO A C 1
ATOM 715 O O . PRO A 1 89 ? 15.385 7.078 -11.295 1.00 82.44 89 PRO A O 1
ATOM 718 N N . SER A 1 90 ? 13.949 7.219 -9.598 1.00 82.75 90 SER A N 1
ATOM 719 C CA . SER A 1 90 ? 14.946 7.129 -8.530 1.00 82.75 90 SER A CA 1
ATOM 720 C C . SER A 1 90 ? 14.437 6.228 -7.414 1.00 82.75 90 SER A C 1
ATOM 722 O O . SER A 1 90 ? 13.507 6.583 -6.685 1.00 82.75 90 SER A O 1
ATOM 724 N N . LEU A 1 91 ? 15.072 5.063 -7.259 1.00 80.81 91 LEU A N 1
ATOM 725 C CA . LEU A 1 91 ? 14.746 4.094 -6.209 1.00 80.81 91 LEU A CA 1
ATOM 726 C C . LEU A 1 91 ? 14.873 4.705 -4.811 1.00 80.81 91 LEU A C 1
ATOM 728 O O . LEU A 1 91 ? 14.004 4.503 -3.968 1.00 80.81 91 LEU A O 1
ATOM 732 N N . PHE A 1 92 ? 15.922 5.497 -4.578 1.00 83.56 92 PHE A N 1
ATOM 733 C CA . PHE A 1 92 ? 16.164 6.131 -3.283 1.00 83.56 92 PHE A CA 1
ATOM 734 C C . PHE A 1 92 ? 15.078 7.156 -2.934 1.00 83.56 92 PHE A C 1
ATOM 736 O O . PHE A 1 92 ? 14.573 7.171 -1.813 1.00 83.56 92 PHE A O 1
ATOM 743 N N . PHE A 1 93 ? 14.666 7.973 -3.909 1.00 86.31 93 PHE A N 1
ATOM 744 C CA . PHE A 1 93 ? 13.564 8.916 -3.723 1.00 86.31 93 PHE A CA 1
ATOM 745 C C . PHE A 1 93 ? 12.250 8.186 -3.419 1.00 86.31 93 PHE A C 1
ATOM 747 O O . PHE A 1 93 ? 11.589 8.499 -2.431 1.00 86.31 93 PHE A O 1
ATOM 754 N N . ASN A 1 94 ? 11.910 7.163 -4.212 1.00 85.75 94 ASN A N 1
ATOM 755 C CA . ASN A 1 94 ? 10.710 6.350 -4.001 1.00 85.75 94 ASN A CA 1
ATOM 756 C C . ASN A 1 94 ? 10.703 5.684 -2.618 1.00 85.75 94 ASN A C 1
ATOM 758 O O . ASN A 1 94 ? 9.694 5.729 -1.919 1.00 85.75 94 ASN A O 1
ATOM 762 N N . MET A 1 95 ? 11.839 5.132 -2.186 1.00 85.38 95 MET A N 1
ATOM 763 C CA . MET A 1 95 ? 11.986 4.509 -0.871 1.00 85.38 95 MET A CA 1
ATOM 764 C C . MET A 1 95 ? 11.689 5.493 0.267 1.00 85.38 95 MET A C 1
ATOM 766 O O . MET A 1 95 ? 10.929 5.160 1.175 1.00 85.38 95 MET A O 1
ATOM 770 N N . ILE A 1 96 ? 12.239 6.711 0.217 1.00 90.00 96 ILE A N 1
ATOM 771 C CA . ILE A 1 96 ? 11.987 7.735 1.243 1.00 90.00 96 ILE A CA 1
ATOM 772 C C . ILE A 1 96 ? 10.509 8.130 1.270 1.00 90.00 96 ILE A C 1
ATOM 774 O O . ILE A 1 96 ? 9.925 8.239 2.350 1.00 90.00 96 ILE A O 1
ATOM 778 N N . VAL A 1 97 ? 9.888 8.323 0.103 1.00 90.00 97 VAL A N 1
ATOM 779 C CA . VAL A 1 97 ? 8.479 8.733 0.025 1.00 90.00 97 VAL A CA 1
ATOM 780 C C . VAL A 1 97 ? 7.553 7.641 0.566 1.00 90.00 97 VAL A C 1
ATOM 782 O O . VAL A 1 97 ? 6.646 7.946 1.341 1.00 90.00 97 VAL A O 1
ATOM 785 N N . VAL A 1 98 ? 7.805 6.371 0.233 1.00 85.56 98 VAL A N 1
ATOM 786 C CA . VAL A 1 98 ? 7.041 5.232 0.769 1.00 85.56 98 VAL A CA 1
ATOM 787 C C . VAL A 1 98 ? 7.223 5.110 2.284 1.00 85.56 98 VAL A C 1
ATOM 789 O O . VAL A 1 98 ? 6.238 4.923 2.996 1.00 85.56 98 VAL A O 1
ATOM 792 N N . LEU A 1 99 ? 8.445 5.274 2.804 1.00 85.75 99 LEU A N 1
ATOM 793 C CA . LEU A 1 99 ? 8.702 5.248 4.250 1.00 85.75 99 LEU A CA 1
ATOM 794 C C . LEU A 1 99 ? 7.978 6.381 4.989 1.00 85.75 99 LEU A C 1
ATOM 796 O O . LEU A 1 99 ? 7.371 6.146 6.035 1.00 85.75 99 LEU A O 1
ATOM 800 N N . ALA A 1 100 ? 7.995 7.595 4.436 1.00 89.38 100 ALA A N 1
ATOM 801 C CA . ALA A 1 100 ? 7.267 8.727 5.000 1.00 89.38 100 ALA A CA 1
ATOM 802 C C . ALA A 1 100 ? 5.751 8.469 5.003 1.00 89.38 100 ALA A C 1
ATOM 804 O O . ALA A 1 100 ? 5.087 8.663 6.022 1.00 89.38 100 ALA A O 1
ATOM 805 N N . ALA A 1 101 ? 5.208 7.965 3.893 1.00 87.81 101 ALA A N 1
ATOM 806 C CA . ALA A 1 101 ? 3.798 7.609 3.775 1.00 87.81 101 ALA A CA 1
ATOM 807 C C . ALA A 1 101 ? 3.383 6.495 4.746 1.00 87.81 101 ALA A C 1
ATOM 809 O O . ALA A 1 101 ? 2.299 6.563 5.326 1.00 87.81 101 ALA A O 1
ATOM 810 N N . LEU A 1 102 ? 4.252 5.508 4.973 1.00 85.06 102 LEU A N 1
ATOM 811 C CA . LEU A 1 102 ? 4.037 4.461 5.966 1.00 85.06 102 LEU A CA 1
ATOM 812 C C . LEU A 1 102 ? 3.972 5.056 7.376 1.00 85.06 102 LEU A C 1
ATOM 814 O O . LEU A 1 102 ? 3.023 4.777 8.101 1.00 85.06 102 LEU A O 1
ATOM 818 N N . GLY A 1 103 ? 4.895 5.950 7.742 1.00 85.62 103 GLY A N 1
ATOM 819 C CA . GLY A 1 103 ? 4.856 6.646 9.036 1.00 85.62 103 GLY A CA 1
ATOM 820 C C . GLY A 1 103 ? 3.565 7.449 9.258 1.00 85.62 103 GLY A C 1
ATOM 821 O O . GLY A 1 103 ? 2.974 7.408 10.343 1.00 85.62 103 GLY A O 1
ATOM 822 N N . VAL A 1 104 ? 3.078 8.126 8.213 1.00 87.88 104 VAL A N 1
ATOM 823 C CA . VAL A 1 104 ? 1.792 8.843 8.246 1.00 87.88 104 VAL A CA 1
ATOM 824 C C . VAL A 1 104 ? 0.622 7.866 8.387 1.00 87.88 104 VAL A C 1
ATOM 826 O O . VAL A 1 104 ? -0.266 8.096 9.204 1.00 87.88 104 VAL A O 1
ATOM 829 N N . SER A 1 105 ? 0.632 6.755 7.648 1.00 84.88 105 SER A N 1
ATOM 830 C CA . SER A 1 105 ? -0.384 5.699 7.742 1.00 84.88 105 SER A CA 1
ATOM 831 C C . SER A 1 105 ? -0.481 5.119 9.158 1.00 84.88 105 SER A C 1
ATOM 833 O O . SER A 1 105 ? -1.575 5.046 9.720 1.00 84.88 105 SER A O 1
ATOM 835 N N . CYS A 1 106 ? 0.656 4.810 9.788 1.00 81.19 106 CYS A N 1
ATOM 836 C CA . CYS A 1 106 ? 0.711 4.346 11.177 1.00 81.19 106 CYS A CA 1
ATOM 837 C C . CYS A 1 106 ? 0.107 5.369 12.143 1.00 81.19 106 CYS A C 1
ATOM 839 O O . CYS A 1 106 ? -0.681 5.015 13.020 1.00 81.19 106 CYS A O 1
ATOM 841 N N . SER A 1 107 ? 0.445 6.646 11.952 1.00 82.94 107 SER A N 1
ATOM 842 C CA . SER A 1 107 ? -0.077 7.739 12.775 1.00 82.94 107 SER A CA 1
ATOM 843 C C . SER A 1 107 ? -1.595 7.885 12.628 1.00 82.94 107 SER A C 1
ATOM 845 O O . SER A 1 107 ? -2.284 8.096 13.623 1.00 82.94 107 SER A O 1
ATOM 847 N N . LEU A 1 108 ? -2.136 7.708 11.415 1.00 84.31 108 LEU A N 1
ATOM 848 C CA . LEU A 1 108 ? -3.581 7.719 11.160 1.00 84.31 108 LEU A CA 1
ATOM 849 C C . LEU A 1 108 ? -4.300 6.535 11.808 1.00 84.31 108 LEU A C 1
ATOM 851 O O . LEU A 1 108 ? -5.389 6.722 12.346 1.00 84.31 108 LEU A O 1
ATOM 855 N N . ILE A 1 109 ? -3.710 5.336 11.785 1.00 81.94 109 ILE A N 1
ATOM 856 C CA . ILE A 1 109 ? -4.271 4.169 12.483 1.00 81.94 109 ILE A CA 1
ATOM 857 C C . ILE A 1 109 ? -4.327 4.448 13.985 1.00 81.94 109 ILE A C 1
ATOM 859 O O . ILE A 1 109 ? -5.381 4.284 14.594 1.00 81.94 109 ILE A O 1
ATOM 863 N N . TYR A 1 110 ? -3.227 4.928 14.567 1.00 78.50 110 TYR A N 1
ATOM 864 C CA . TYR A 1 110 ? -3.145 5.228 15.995 1.00 78.50 110 TYR A CA 1
ATOM 865 C C . TYR A 1 110 ? -4.159 6.299 16.424 1.00 78.50 110 TYR A C 1
ATOM 867 O O . TYR A 1 110 ? -4.977 6.069 17.315 1.00 78.50 110 TYR A O 1
ATOM 875 N N . GLN A 1 111 ? -4.161 7.449 15.744 1.00 81.25 111 GLN A N 1
ATOM 876 C CA . GLN A 1 111 ? -5.088 8.544 16.039 1.00 81.25 111 GLN A CA 1
ATOM 877 C C . GLN A 1 111 ? -6.541 8.149 15.761 1.00 81.25 111 GLN A C 1
ATOM 879 O O . GLN A 1 111 ? -7.438 8.525 16.510 1.00 81.25 111 GLN A O 1
ATOM 884 N N . GLY A 1 112 ? -6.787 7.364 14.711 1.00 79.12 112 GLY A N 1
ATOM 885 C CA . GLY A 1 112 ? -8.118 6.882 14.368 1.00 79.12 112 GLY A CA 1
ATOM 886 C C . GLY A 1 112 ? -8.668 5.888 15.389 1.00 79.12 112 GLY A C 1
ATOM 887 O O . GLY A 1 112 ? -9.833 5.995 15.761 1.00 79.12 112 GLY A O 1
ATOM 888 N N . LEU A 1 113 ? -7.841 4.977 15.910 1.00 76.12 113 LEU A N 1
ATOM 889 C CA . LEU A 1 113 ? -8.230 4.104 17.020 1.00 76.12 113 LEU A CA 1
ATOM 890 C C . LEU A 1 113 ? -8.517 4.914 18.288 1.00 76.12 113 LEU A C 1
ATOM 892 O O . LEU A 1 113 ? -9.544 4.688 18.925 1.00 76.12 113 LEU A O 1
ATOM 896 N N . GLN A 1 114 ? -7.666 5.890 18.616 1.00 75.00 114 GLN A N 1
ATOM 897 C CA . GLN A 1 114 ? -7.840 6.746 19.791 1.00 75.00 114 GLN A CA 1
ATOM 898 C C . GLN A 1 114 ? -9.104 7.619 19.714 1.00 75.00 114 GLN A C 1
ATOM 900 O O . GLN A 1 114 ? -9.796 7.773 20.715 1.00 75.00 114 GLN A O 1
ATOM 905 N N . ALA A 1 115 ? -9.437 8.163 18.541 1.00 77.25 115 ALA A N 1
ATOM 906 C CA . ALA A 1 115 ? -10.601 9.032 18.356 1.00 77.25 115 ALA A CA 1
ATOM 907 C C . ALA A 1 115 ? -11.936 8.272 18.242 1.00 77.25 115 ALA A C 1
ATOM 909 O O . ALA A 1 115 ? -12.988 8.836 18.540 1.00 77.25 115 ALA A O 1
ATOM 910 N N . LEU A 1 116 ? -11.916 7.017 17.772 1.00 73.69 116 LEU A N 1
ATOM 911 C CA . LEU A 1 116 ? -13.128 6.243 17.467 1.00 73.69 116 LEU A CA 1
ATOM 912 C C . LEU A 1 116 ? -13.489 5.199 18.537 1.00 73.69 116 LEU A C 1
ATOM 914 O O . LEU A 1 116 ? -14.601 4.664 18.489 1.00 73.69 116 LEU A O 1
ATOM 918 N N . CYS A 1 117 ? -12.593 4.902 19.485 1.00 70.06 117 CYS A N 1
ATOM 919 C CA . CYS A 1 117 ? -12.875 3.997 20.601 1.00 70.06 117 CYS A CA 1
ATOM 920 C C . CYS A 1 117 ? -13.605 4.719 21.739 1.00 70.06 117 CYS A C 1
ATOM 922 O O . CYS A 1 117 ? -13.251 5.821 22.141 1.00 70.06 117 CYS A O 1
ATOM 924 N N . THR A 1 118 ? -14.654 4.084 22.266 1.00 62.28 118 THR A N 1
ATOM 925 C CA . THR A 1 118 ? -15.608 4.724 23.194 1.00 62.28 118 THR A CA 1
ATOM 926 C C . THR A 1 118 ? -15.211 4.609 24.678 1.00 62.28 118 THR A C 1
ATOM 928 O O . THR A 1 118 ? -15.865 5.209 25.528 1.00 62.28 118 THR A O 1
ATO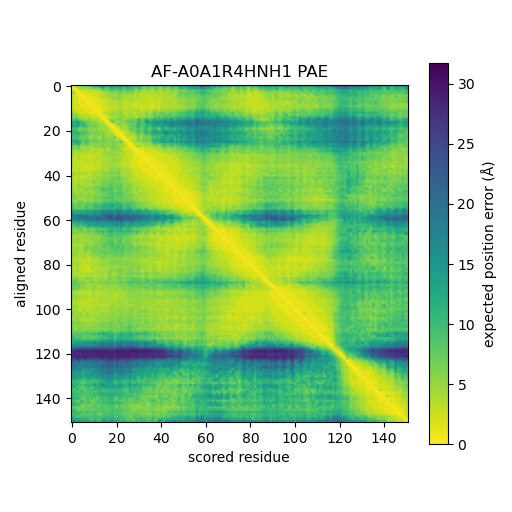M 931 N N . ARG A 1 119 ? -14.159 3.853 25.033 1.00 56.66 119 ARG A N 1
ATOM 93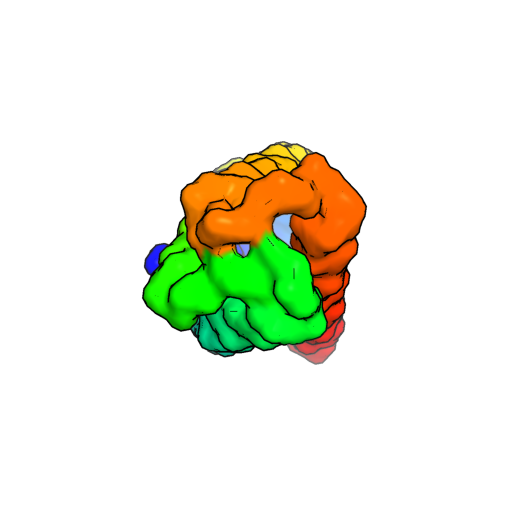2 C CA . ARG A 1 119 ? -13.783 3.579 26.435 1.00 56.66 119 ARG A CA 1
ATOM 933 C C . ARG A 1 119 ? -12.299 3.861 26.708 1.00 56.66 119 ARG A C 1
ATOM 935 O O . ARG A 1 119 ? -11.435 3.572 25.892 1.00 56.66 119 ARG A O 1
ATOM 942 N N . ASN A 1 120 ? -12.059 4.495 27.851 1.00 55.59 120 ASN A N 1
ATOM 943 C CA . ASN A 1 120 ? -11.065 5.542 28.079 1.00 55.59 120 ASN A CA 1
ATOM 944 C C . ASN A 1 120 ? -9.897 5.107 28.992 1.00 55.59 120 ASN A C 1
ATOM 946 O O . ASN A 1 120 ? -9.744 5.673 30.063 1.00 55.59 120 ASN A O 1
ATOM 950 N N . GLU A 1 121 ? -9.077 4.130 28.598 1.00 49.16 121 GLU A N 1
ATOM 951 C CA . GLU A 1 121 ? -7.800 3.831 29.283 1.00 49.16 121 GLU A CA 1
ATOM 952 C C . GLU A 1 121 ? -6.744 3.501 28.212 1.00 49.16 121 GLU A C 1
ATOM 954 O O . GLU A 1 121 ? -6.570 2.368 27.762 1.00 49.16 121 GLU A O 1
ATOM 959 N N . LEU A 1 122 ? -6.127 4.568 27.710 1.00 62.09 122 LEU A N 1
ATOM 960 C CA . LEU A 1 122 ? -5.261 4.613 26.536 1.00 62.09 122 LEU A CA 1
ATOM 961 C C . LEU A 1 122 ? -3.790 4.521 26.942 1.00 62.09 122 LEU A C 1
ATOM 963 O O . LEU A 1 122 ? -3.234 5.512 27.395 1.00 62.09 122 LEU A O 1
ATOM 967 N N . ASP A 1 123 ? -3.170 3.363 26.707 1.00 58.69 123 ASP A N 1
ATOM 968 C CA . ASP A 1 123 ? -1.819 3.328 26.121 1.00 58.69 123 ASP A CA 1
ATOM 969 C C . ASP A 1 123 ? -1.482 1.910 25.629 1.00 58.69 123 ASP A C 1
ATOM 971 O O . ASP A 1 123 ? -1.323 1.652 24.437 1.00 58.69 123 ASP A O 1
ATOM 975 N N . VAL A 1 124 ? -1.496 0.928 26.533 1.00 56.56 124 VAL A N 1
ATOM 976 C CA . VAL A 1 124 ? -0.938 -0.410 26.260 1.00 56.56 124 VAL A CA 1
ATOM 977 C C . VAL A 1 124 ? -1.806 -1.233 25.302 1.00 56.56 124 VAL A C 1
ATOM 979 O O . VAL A 1 124 ? -1.285 -1.910 24.416 1.00 56.56 124 VAL A O 1
ATOM 982 N N . ALA A 1 125 ? -3.131 -1.154 25.443 1.00 59.47 125 ALA A N 1
ATOM 983 C CA . ALA A 1 125 ? -4.078 -1.910 24.623 1.00 59.47 125 ALA A CA 1
ATOM 984 C C . ALA A 1 125 ? -4.201 -1.366 23.186 1.00 59.47 125 ALA A C 1
ATOM 986 O O . ALA A 1 125 ? -4.324 -2.129 22.228 1.00 59.47 125 ALA A O 1
ATOM 987 N N . THR A 1 126 ? -4.111 -0.046 23.012 1.00 62.34 126 THR A N 1
ATOM 988 C CA . THR A 1 126 ? -4.110 0.585 21.684 1.00 62.34 126 THR A CA 1
ATOM 989 C C . THR A 1 126 ? -2.804 0.299 20.949 1.00 62.34 126 THR A C 1
ATOM 991 O O . THR A 1 126 ? -2.824 0.016 19.749 1.00 62.34 126 THR A O 1
ATOM 994 N N . ILE A 1 127 ? -1.671 0.307 21.662 1.00 62.78 127 ILE A N 1
ATOM 995 C CA 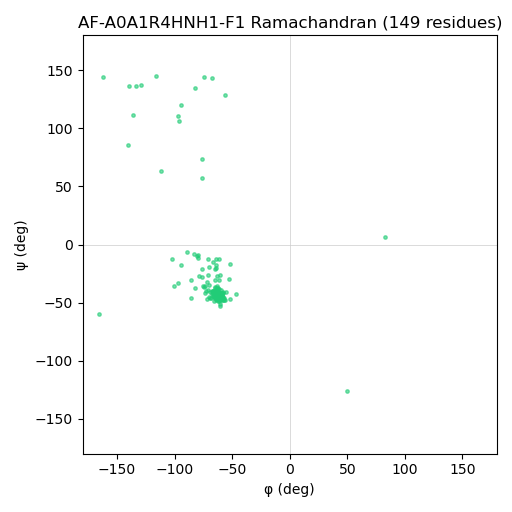. ILE A 1 127 ? -0.363 -0.052 21.101 1.00 62.78 127 ILE A CA 1
ATOM 996 C C . ILE A 1 127 ? -0.340 -1.525 20.682 1.00 62.78 127 ILE A C 1
ATOM 998 O O . ILE A 1 127 ? 0.096 -1.822 19.570 1.00 62.78 127 ILE A O 1
ATOM 1002 N N . SER A 1 128 ? -0.845 -2.444 21.514 1.00 65.88 128 SER A N 1
ATOM 1003 C CA . SER A 1 128 ? -0.872 -3.872 21.171 1.00 65.88 128 SER A CA 1
ATOM 1004 C C . SER A 1 128 ? -1.777 -4.154 19.969 1.00 65.88 128 SER A C 1
ATOM 1006 O O . SER A 1 128 ? -1.349 -4.831 19.035 1.00 65.88 128 SER A O 1
ATOM 1008 N N . ALA A 1 129 ? -2.971 -3.555 19.923 1.00 64.88 129 ALA A N 1
ATOM 1009 C CA . ALA A 1 129 ? -3.878 -3.672 18.785 1.00 64.88 129 ALA A CA 1
ATOM 1010 C C . ALA A 1 129 ? -3.250 -3.119 17.496 1.00 64.88 129 ALA A C 1
ATOM 1012 O O . ALA A 1 129 ? -3.262 -3.787 16.460 1.00 64.88 129 ALA A O 1
ATOM 1013 N N . THR A 1 130 ? -2.640 -1.931 17.564 1.00 68.06 130 THR A N 1
ATOM 1014 C CA . THR A 1 130 ? -1.943 -1.317 16.423 1.00 68.06 130 THR A CA 1
ATOM 1015 C C . THR A 1 130 ? -0.802 -2.207 15.938 1.00 68.06 130 THR A C 1
ATOM 1017 O O . THR A 1 130 ? -0.666 -2.429 14.737 1.00 68.06 130 THR A O 1
ATOM 1020 N N . TYR A 1 131 ? -0.020 -2.777 16.858 1.00 70.56 131 TYR A N 1
ATOM 1021 C CA . TYR A 1 131 ? 1.085 -3.670 16.523 1.00 70.56 131 TYR A CA 1
ATOM 1022 C C . TYR A 1 131 ? 0.610 -4.951 15.826 1.00 70.56 131 TYR A C 1
ATOM 1024 O O . TYR A 1 131 ? 1.203 -5.359 14.829 1.00 70.56 131 TYR A O 1
ATOM 1032 N N . THR A 1 132 ? -0.487 -5.561 16.285 1.00 74.56 132 THR A N 1
ATOM 1033 C CA . THR A 1 132 ? -1.085 -6.741 15.636 1.00 74.56 132 THR A CA 1
ATOM 1034 C C . THR A 1 132 ? -1.621 -6.420 14.243 1.00 74.56 132 THR A C 1
ATOM 1036 O O . THR A 1 132 ? -1.423 -7.190 13.305 1.00 74.56 132 THR A O 1
ATOM 1039 N N . ILE A 1 133 ? -2.273 -5.267 14.080 1.00 73.69 133 ILE A N 1
ATOM 1040 C CA . ILE A 1 133 ? -2.781 -4.816 12.780 1.00 73.69 133 ILE A CA 1
ATOM 1041 C C . ILE A 1 133 ? -1.612 -4.556 11.815 1.00 73.69 133 ILE A C 1
ATOM 1043 O O . ILE A 1 133 ? -1.648 -4.980 10.659 1.00 73.69 133 ILE A O 1
ATOM 1047 N N . MET A 1 134 ? -0.544 -3.910 12.291 1.00 75.69 134 MET A N 1
ATOM 1048 C CA . MET A 1 134 ? 0.655 -3.656 11.493 1.00 75.69 134 MET A CA 1
ATOM 1049 C C . MET A 1 134 ? 1.401 -4.939 11.123 1.00 75.69 134 MET A C 1
ATOM 1051 O O . MET A 1 134 ? 1.826 -5.077 9.978 1.00 75.69 134 MET A O 1
ATOM 1055 N N . SER A 1 135 ? 1.548 -5.890 12.049 1.00 74.81 135 SER A N 1
ATOM 1056 C CA . SER A 1 135 ? 2.234 -7.155 11.770 1.00 74.81 135 SER A CA 1
ATOM 1057 C C . SER A 1 135 ? 1.466 -8.002 10.756 1.00 74.81 135 SER A C 1
ATOM 1059 O O . SER A 1 135 ? 2.075 -8.530 9.826 1.00 74.81 135 SER A O 1
ATOM 1061 N N . ALA A 1 136 ? 0.133 -8.049 10.849 1.00 75.12 136 ALA A N 1
ATOM 1062 C CA . ALA A 1 136 ? -0.718 -8.671 9.836 1.00 75.12 136 ALA A CA 1
ATOM 1063 C C . ALA A 1 136 ? -0.540 -8.006 8.459 1.00 75.12 136 ALA A C 1
ATOM 1065 O O . ALA A 1 136 ? -0.417 -8.700 7.447 1.00 75.12 136 ALA A O 1
ATOM 1066 N N . GLY A 1 137 ? -0.450 -6.672 8.422 1.00 71.75 137 GLY A N 1
ATOM 1067 C CA . GLY A 1 137 ? -0.167 -5.915 7.202 1.00 71.75 137 GLY A CA 1
ATOM 1068 C C . GLY A 1 137 ? 1.198 -6.247 6.585 1.00 71.75 137 GLY A C 1
ATOM 1069 O O . GLY A 1 137 ? 1.282 -6.491 5.382 1.00 71.75 137 GLY A O 1
ATOM 1070 N N . ILE A 1 138 ? 2.256 -6.316 7.401 1.00 78.31 138 ILE A N 1
ATOM 1071 C CA . ILE A 1 138 ? 3.618 -6.662 6.958 1.00 78.31 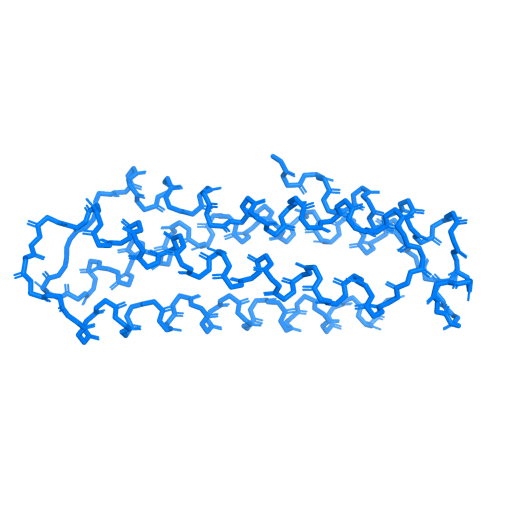138 ILE A CA 1
ATOM 1072 C C . ILE A 1 138 ? 3.677 -8.099 6.428 1.00 78.31 138 ILE A C 1
ATOM 1074 O O . ILE A 1 138 ? 4.289 -8.337 5.389 1.00 78.31 138 ILE A O 1
ATOM 1078 N N . LEU A 1 139 ? 3.020 -9.051 7.099 1.00 78.94 139 LEU A N 1
ATOM 1079 C CA . LEU A 1 139 ? 2.937 -10.437 6.629 1.00 78.94 139 LEU A CA 1
ATOM 1080 C C . LEU A 1 139 ? 2.219 -10.529 5.279 1.00 78.94 139 LEU A C 1
ATOM 1082 O O . LEU A 1 139 ? 2.713 -11.199 4.372 1.00 78.94 139 LEU A O 1
ATOM 1086 N N . GLY A 1 140 ? 1.100 -9.813 5.124 1.00 74.50 140 GLY A N 1
ATOM 1087 C CA . GLY A 1 140 ? 0.390 -9.715 3.849 1.00 74.50 140 GLY A CA 1
ATOM 1088 C C . GLY A 1 140 ? 1.288 -9.186 2.730 1.00 74.50 140 GLY A C 1
ATOM 1089 O O . GLY A 1 140 ? 1.356 -9.790 1.662 1.00 74.50 140 GLY A O 1
ATOM 1090 N N . TRP A 1 141 ? 2.046 -8.119 3.000 1.00 76.88 141 TRP A N 1
ATOM 1091 C CA . TRP A 1 141 ? 3.026 -7.561 2.063 1.00 76.88 141 TRP A CA 1
ATOM 1092 C C . TRP A 1 141 ? 4.163 -8.530 1.726 1.00 76.88 141 TRP A C 1
ATOM 1094 O O . TRP A 1 141 ? 4.549 -8.636 0.564 1.00 76.88 141 TRP A O 1
ATOM 1104 N N . GLY A 1 142 ? 4.685 -9.261 2.713 1.00 78.69 142 GLY A N 1
ATOM 1105 C CA . GLY A 1 142 ? 5.744 -10.251 2.508 1.00 78.69 142 GLY A CA 1
ATOM 1106 C C . GLY A 1 142 ? 5.313 -11.384 1.575 1.00 78.69 142 GLY A C 1
ATOM 1107 O O . GLY A 1 142 ? 6.054 -11.744 0.662 1.00 78.69 142 GLY A O 1
ATOM 1108 N N . VAL A 1 143 ? 4.088 -11.893 1.745 1.00 78.12 143 VAL A N 1
ATOM 1109 C CA . VAL A 1 143 ? 3.504 -12.892 0.833 1.00 78.12 143 VAL A CA 1
ATOM 1110 C C . VAL A 1 143 ? 3.352 -12.316 -0.573 1.00 78.12 143 VAL A C 1
ATOM 1112 O O . VAL A 1 143 ? 3.704 -12.972 -1.549 1.00 78.12 143 VAL A O 1
ATOM 1115 N N . LEU A 1 144 ? 2.880 -11.075 -0.681 1.00 75.94 144 LEU A N 1
ATOM 1116 C CA . LEU A 1 144 ? 2.697 -10.384 -1.956 1.00 75.94 144 LEU A CA 1
ATOM 1117 C C . LEU A 1 144 ? 4.030 -10.228 -2.708 1.00 75.94 144 LEU A C 1
ATOM 1119 O O . LEU A 1 144 ? 4.113 -10.563 -3.887 1.00 75.94 144 LEU A O 1
ATOM 1123 N N . LEU A 1 145 ? 5.091 -9.802 -2.016 1.00 80.25 145 LEU A N 1
ATOM 1124 C CA . LEU A 1 145 ? 6.439 -9.695 -2.581 1.00 80.25 145 LEU A CA 1
ATOM 1125 C C . LEU A 1 145 ? 7.006 -11.052 -3.001 1.00 80.25 145 LEU A C 1
ATOM 1127 O O . LEU A 1 145 ? 7.628 -11.139 -4.055 1.00 80.25 145 LEU A O 1
ATOM 1131 N N . ALA A 1 146 ? 6.773 -12.109 -2.219 1.00 80.12 146 ALA A N 1
ATOM 1132 C CA . ALA A 1 146 ? 7.199 -13.459 -2.578 1.00 80.12 146 ALA A CA 1
ATOM 1133 C C . ALA A 1 146 ? 6.498 -13.961 -3.850 1.00 80.12 146 ALA A C 1
ATOM 1135 O O . ALA A 1 146 ? 7.144 -14.546 -4.717 1.00 80.12 146 ALA A O 1
ATOM 1136 N N . VAL A 1 147 ? 5.195 -13.687 -3.989 1.00 78.00 147 VAL A N 1
ATOM 1137 C CA . VAL A 1 147 ? 4.431 -14.002 -5.204 1.00 78.00 147 VAL A CA 1
ATOM 1138 C C . VAL A 1 147 ? 4.960 -13.202 -6.391 1.00 78.00 147 VAL A C 1
ATOM 1140 O O . VAL A 1 147 ? 5.211 -13.790 -7.433 1.00 78.00 147 VAL A O 1
ATOM 1143 N N . VAL A 1 148 ? 5.177 -11.892 -6.244 1.00 74.69 148 VAL A N 1
ATOM 1144 C CA . VAL A 1 148 ? 5.709 -11.045 -7.326 1.00 74.69 148 VAL A CA 1
ATOM 1145 C C . VAL A 1 148 ? 7.118 -11.465 -7.733 1.00 74.69 148 VAL A C 1
ATOM 1147 O O . VAL A 1 148 ? 7.426 -11.445 -8.912 1.00 74.69 148 VAL A O 1
ATOM 1150 N N . TRP A 1 149 ? 7.976 -11.870 -6.795 1.00 72.31 149 TRP A N 1
ATOM 1151 C CA . TRP A 1 149 ? 9.334 -12.304 -7.130 1.00 72.31 149 TRP A CA 1
ATOM 1152 C C . TRP A 1 149 ? 9.354 -13.579 -7.980 1.00 72.31 149 TRP A C 1
ATOM 1154 O O . TRP A 1 149 ? 10.276 -13.759 -8.775 1.00 72.31 149 TRP A O 1
ATOM 1164 N N . ALA A 1 150 ? 8.355 -14.448 -7.808 1.00 72.50 150 ALA A N 1
ATOM 1165 C CA . ALA A 1 150 ? 8.241 -15.713 -8.525 1.00 72.50 150 ALA A CA 1
ATOM 1166 C C . ALA A 1 150 ? 7.879 -15.563 -10.018 1.00 72.50 150 ALA A C 1
ATOM 1168 O O . ALA A 1 150 ? 8.008 -16.548 -10.745 1.00 72.50 150 ALA A O 1
ATOM 1169 N N . TYR A 1 151 ? 7.451 -14.373 -10.462 1.00 60.91 151 TYR A N 1
ATOM 1170 C CA . TYR A 1 151 ? 7.061 -14.054 -11.845 1.00 60.91 151 TYR A CA 1
ATOM 1171 C C . TYR A 1 151 ? 7.869 -12.877 -12.410 1.00 60.91 151 TYR A C 1
ATOM 1173 O O . TYR A 1 151 ? 8.096 -12.853 -13.634 1.00 60.91 151 TYR A O 1
#

pLDDT: mean 78.55, std 8.14, range [49.16, 90.0]

Nearest PDB structures (foldseek):
  1x8z-assembly1_A-2  TM=3.769E-01  e=6.075E+00  Arabidopsis thaliana
  1x8z-assembly3_A  TM=3.769E-01  e=6.075E+00  Arabidopsis thaliana
  8fy5-assembly1_A  TM=3.425E-01  e=5.459E+00  Homo sapiens
  1x91-assembly1_A  TM=3.555E-01  e=9.319E+00  Arabidopsis thaliana

Secondary structure (DSSP, 8-state):
-TTHHHHHHHHHHHHTGGGTSTTSTTS-HHHHHHHHHHHHHHHHHHHHHHHHHHHHTSTT----HHHHHHHHHHTTHHHHHHGGGGGS--HHHHHHHHHHHHHHHHHHHHHHHHHH--S---SHHHHHHHHHHHHHHHHHHHHHHHHHHT-

Mean predicted aligned error: 8.17 Å